Protein AF-A0AA88V5X0-F1 (afdb_monomer_lite)

Structure (mmCIF, N/CA/C/O backbone):
data_AF-A0AA88V5X0-F1
#
_entry.id   AF-A0AA88V5X0-F1
#
loop_
_atom_site.group_PDB
_atom_site.id
_atom_site.type_symbol
_atom_site.label_atom_id
_atom_site.label_alt_id
_atom_site.label_comp_id
_atom_site.label_asym_id
_atom_site.label_entity_id
_atom_site.label_seq_id
_atom_site.pdbx_PDB_ins_code
_atom_site.Cartn_x
_atom_site.Cartn_y
_atom_site.Cartn_z
_atom_site.occupancy
_atom_site.B_iso_or_equiv
_atom_site.auth_seq_id
_atom_site.auth_comp_id
_atom_site.auth_asym_id
_atom_site.auth_atom_id
_atom_site.pdbx_PDB_model_num
ATOM 1 N N . MET A 1 1 ? 22.175 -6.153 -38.525 1.00 68.94 1 MET A N 1
ATOM 2 C CA . MET A 1 1 ? 21.481 -7.075 -37.593 1.00 68.94 1 MET A CA 1
ATOM 3 C C . MET A 1 1 ? 21.915 -6.925 -36.128 1.00 68.94 1 MET A C 1
ATOM 5 O O . MET A 1 1 ? 21.047 -6.807 -35.277 1.00 68.94 1 MET A O 1
ATOM 9 N N . LYS A 1 2 ? 23.217 -6.830 -35.802 1.00 81.25 2 LYS A N 1
ATOM 10 C CA . LYS A 1 2 ? 23.713 -6.759 -34.402 1.00 81.25 2 LYS A CA 1
ATOM 11 C C . LYS A 1 2 ? 23.177 -5.567 -33.572 1.00 81.25 2 LYS A C 1
ATOM 13 O O . LYS A 1 2 ? 22.877 -5.705 -32.387 1.00 81.25 2 LYS A O 1
ATOM 18 N N . GLN A 1 3 ? 23.011 -4.400 -34.202 1.00 79.94 3 GLN A N 1
ATOM 19 C CA . GLN A 1 3 ? 22.424 -3.200 -33.574 1.00 79.94 3 GLN A CA 1
ATOM 20 C C . GLN A 1 3 ? 20.949 -3.402 -33.186 1.00 79.94 3 GLN A C 1
ATOM 22 O O . GLN A 1 3 ? 20.524 -3.073 -32.082 1.00 79.94 3 GLN A O 1
ATOM 27 N N . GLU A 1 4 ? 20.174 -4.027 -34.067 1.00 88.94 4 GLU A N 1
ATOM 28 C CA . GLU A 1 4 ? 18.750 -4.293 -33.852 1.00 88.94 4 GLU A CA 1
ATOM 29 C C . GLU A 1 4 ? 18.522 -5.300 -32.714 1.00 88.94 4 GLU A C 1
ATOM 31 O O . GLU A 1 4 ? 17.630 -5.138 -31.882 1.00 88.94 4 GLU A O 1
ATOM 36 N N . GLU A 1 5 ? 19.382 -6.313 -32.608 1.00 92.25 5 GLU A N 1
ATOM 37 C CA . GLU A 1 5 ? 19.383 -7.250 -31.481 1.00 92.25 5 GLU A CA 1
ATOM 38 C C . GLU A 1 5 ? 19.707 -6.565 -30.155 1.00 92.25 5 GLU A C 1
ATOM 40 O O . GLU A 1 5 ? 19.105 -6.882 -29.125 1.00 92.25 5 GLU A O 1
ATOM 45 N N . THR A 1 6 ? 20.618 -5.594 -30.189 1.00 95.19 6 THR A N 1
ATOM 46 C CA . THR A 1 6 ? 21.013 -4.812 -29.017 1.00 95.19 6 THR A CA 1
ATOM 47 C C . THR A 1 6 ? 19.862 -3.914 -28.565 1.00 95.19 6 THR A C 1
ATOM 49 O O . THR A 1 6 ? 19.510 -3.924 -27.386 1.00 95.19 6 THR A O 1
ATOM 52 N N . CYS A 1 7 ? 19.187 -3.243 -29.501 1.00 93.94 7 CYS A N 1
ATOM 53 C CA . CYS A 1 7 ? 17.977 -2.463 -29.239 1.00 93.94 7 CYS A CA 1
ATOM 54 C C . CYS A 1 7 ? 16.849 -3.333 -28.648 1.00 93.94 7 CYS A C 1
ATOM 56 O O . CYS A 1 7 ? 16.289 -3.014 -27.595 1.00 93.94 7 CYS A O 1
ATOM 58 N N . ARG A 1 8 ? 16.582 -4.508 -29.239 1.00 95.44 8 ARG A N 1
ATOM 59 C CA . ARG A 1 8 ? 15.603 -5.475 -28.707 1.00 95.44 8 ARG A CA 1
ATOM 60 C C . ARG A 1 8 ? 15.973 -5.973 -27.311 1.00 95.44 8 ARG A C 1
ATOM 62 O O . ARG A 1 8 ? 15.100 -6.195 -26.469 1.00 95.44 8 ARG A O 1
ATOM 69 N N . ARG A 1 9 ? 17.262 -6.189 -27.041 1.00 96.31 9 ARG A N 1
ATOM 70 C CA . ARG A 1 9 ? 17.751 -6.584 -25.714 1.00 96.31 9 ARG A CA 1
ATOM 71 C C . ARG A 1 9 ? 17.533 -5.471 -24.690 1.00 96.31 9 ARG A C 1
ATOM 73 O O . ARG A 1 9 ? 17.031 -5.774 -23.610 1.00 96.31 9 ARG A O 1
ATOM 80 N N . TRP A 1 10 ? 17.821 -4.222 -25.048 1.00 96.56 10 TRP A N 1
ATOM 81 C CA . TRP A 1 10 ? 17.564 -3.051 -24.209 1.00 96.56 10 TRP A CA 1
ATOM 82 C C . TRP A 1 10 ? 16.082 -2.884 -23.882 1.00 96.56 10 TRP A C 1
ATOM 84 O O . TRP A 1 10 ? 15.733 -2.804 -22.708 1.00 96.56 10 TRP A O 1
ATOM 94 N N . HIS A 1 11 ? 15.192 -2.959 -24.874 1.00 97.12 11 HIS A N 1
ATOM 95 C CA . HIS A 1 11 ? 13.744 -2.888 -24.636 1.00 97.12 11 HIS A CA 1
ATOM 96 C C . HIS A 1 11 ? 13.253 -3.973 -23.668 1.00 97.12 11 HIS A C 1
ATOM 98 O O . HIS A 1 11 ? 12.446 -3.705 -22.779 1.00 97.12 11 HIS A O 1
ATOM 104 N N . ARG A 1 12 ? 13.763 -5.204 -23.797 1.00 96.75 12 ARG A N 1
ATOM 105 C CA . ARG A 1 12 ? 13.430 -6.297 -22.869 1.00 96.75 12 ARG A CA 1
ATOM 106 C C . ARG A 1 12 ? 13.977 -6.067 -21.464 1.00 96.75 12 ARG A C 1
ATOM 108 O O . ARG A 1 12 ? 13.344 -6.495 -20.503 1.00 96.75 12 ARG A O 1
ATOM 115 N N . LEU A 1 13 ? 15.148 -5.449 -21.331 1.00 97.44 13 LEU A N 1
ATOM 116 C CA . LEU A 1 13 ? 15.724 -5.122 -20.028 1.00 97.44 13 LEU A CA 1
ATOM 117 C C . LEU A 1 13 ? 14.903 -4.032 -19.333 1.00 97.44 13 LEU A C 1
ATOM 119 O O . LEU A 1 13 ? 14.450 -4.251 -18.217 1.00 97.44 13 LEU A O 1
ATOM 123 N N . VAL A 1 14 ? 14.622 -2.930 -20.031 1.00 97.00 14 VAL A N 1
ATOM 124 C CA . VAL A 1 14 ? 13.800 -1.824 -19.515 1.00 97.00 14 VAL A CA 1
ATOM 125 C C . VAL A 1 14 ? 12.412 -2.321 -19.111 1.00 97.00 14 VAL A C 1
ATOM 127 O O . VAL A 1 14 ? 11.952 -2.039 -18.009 1.00 97.00 14 VAL A O 1
ATOM 130 N N . ARG A 1 15 ? 11.770 -3.144 -19.951 1.00 97.19 15 ARG A N 1
ATOM 131 C CA . ARG A 1 15 ? 10.474 -3.752 -19.618 1.00 97.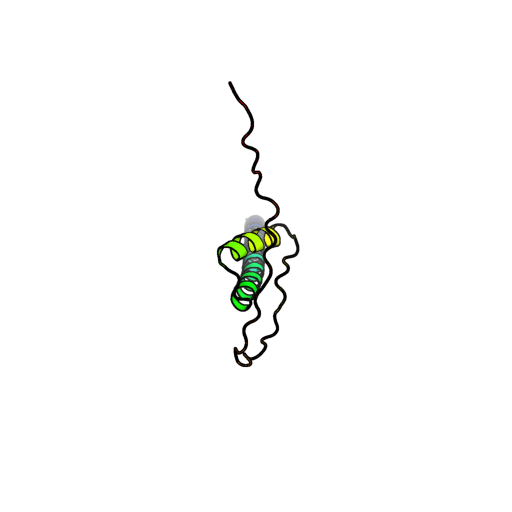19 15 ARG A CA 1
ATOM 132 C C . ARG A 1 15 ? 10.549 -4.615 -18.355 1.00 97.19 15 ARG A C 1
ATOM 134 O O . ARG A 1 15 ? 9.629 -4.572 -17.548 1.00 97.19 15 ARG A O 1
ATOM 141 N N . ARG A 1 16 ? 11.619 -5.397 -18.176 1.00 96.88 16 ARG A N 1
ATOM 142 C CA . ARG A 1 16 ? 11.808 -6.204 -16.961 1.00 96.88 16 ARG A CA 1
ATOM 143 C C . ARG A 1 16 ? 11.973 -5.334 -15.722 1.00 96.88 16 ARG A C 1
ATOM 145 O O . ARG A 1 16 ? 11.309 -5.608 -14.733 1.00 96.88 16 ARG A O 1
ATOM 152 N N . MET A 1 17 ? 12.774 -4.273 -15.792 1.00 95.88 17 MET A N 1
ATOM 153 C CA . MET A 1 17 ? 12.943 -3.358 -14.658 1.00 95.88 17 MET A CA 1
ATOM 154 C C . MET A 1 17 ? 11.621 -2.696 -14.254 1.00 95.88 17 MET A C 1
ATOM 156 O O . MET A 1 17 ? 11.286 -2.703 -13.078 1.00 95.88 17 MET A O 1
ATOM 160 N N . GLN A 1 18 ? 10.815 -2.237 -15.218 1.00 97.31 18 GLN A N 1
ATOM 161 C CA . GLN A 1 18 ? 9.488 -1.671 -14.930 1.00 97.31 18 GLN A CA 1
ATOM 162 C C . GLN A 1 18 ? 8.526 -2.678 -14.279 1.00 97.31 18 GLN A C 1
ATOM 164 O O . GLN A 1 18 ? 7.670 -2.299 -13.482 1.00 97.31 18 GLN A O 1
ATOM 169 N N . ILE A 1 19 ? 8.621 -3.963 -14.636 1.00 97.44 19 ILE A N 1
ATOM 170 C CA . ILE A 1 19 ? 7.809 -5.014 -14.010 1.00 97.44 19 ILE A CA 1
ATOM 171 C C . ILE A 1 19 ? 8.247 -5.225 -12.560 1.00 97.44 19 ILE A C 1
ATOM 173 O O . ILE A 1 19 ? 7.389 -5.293 -11.684 1.00 97.44 19 ILE A O 1
ATOM 177 N N . GLU A 1 20 ? 9.553 -5.308 -12.299 1.00 97.75 20 GLU A N 1
ATOM 178 C CA . GLU A 1 20 ? 10.066 -5.481 -10.935 1.00 97.75 20 GLU A CA 1
ATOM 179 C C . GLU A 1 20 ? 9.752 -4.278 -10.044 1.00 97.75 20 GLU A C 1
ATOM 181 O O . GLU A 1 20 ? 9.337 -4.462 -8.906 1.00 97.75 20 GLU A O 1
ATOM 186 N N . GLU A 1 21 ? 9.827 -3.057 -10.571 1.00 97.19 21 GLU A N 1
ATOM 187 C CA . GLU A 1 21 ? 9.430 -1.851 -9.839 1.00 97.19 21 GLU A CA 1
ATOM 188 C C . GLU A 1 21 ? 7.947 -1.887 -9.438 1.00 97.19 21 GLU A C 1
ATOM 190 O O . GLU A 1 21 ? 7.597 -1.650 -8.283 1.00 97.19 21 GLU A O 1
ATOM 195 N N . LYS A 1 22 ? 7.056 -2.268 -10.362 1.00 97.25 22 LYS A N 1
ATOM 196 C CA . LYS A 1 22 ? 5.621 -2.417 -10.066 1.00 97.25 22 LYS A CA 1
ATOM 197 C C . LYS A 1 22 ? 5.343 -3.527 -9.053 1.00 97.25 22 LYS A C 1
ATOM 199 O O . LYS A 1 22 ? 4.445 -3.380 -8.219 1.00 97.25 22 LYS A O 1
ATOM 204 N N . LYS A 1 23 ? 6.092 -4.633 -9.115 1.00 97.38 23 LYS A N 1
ATOM 205 C CA . LYS A 1 23 ? 6.014 -5.704 -8.112 1.00 97.38 23 LYS A CA 1
ATOM 206 C C . LYS A 1 23 ? 6.437 -5.194 -6.741 1.00 97.38 23 LYS A C 1
ATOM 208 O O . LYS A 1 23 ? 5.718 -5.446 -5.780 1.00 97.38 23 LYS A O 1
ATOM 213 N N . GLN A 1 24 ? 7.541 -4.452 -6.668 1.00 97.25 24 GLN A N 1
ATOM 214 C CA . GLN A 1 24 ? 8.031 -3.881 -5.418 1.00 97.25 24 GLN A CA 1
ATOM 215 C C . GLN A 1 24 ? 7.007 -2.915 -4.819 1.00 97.25 24 GLN A C 1
ATOM 217 O O . GLN A 1 24 ? 6.596 -3.108 -3.681 1.00 97.25 24 GLN A O 1
ATOM 222 N N . ALA A 1 25 ? 6.486 -1.973 -5.610 1.00 96.25 25 ALA A N 1
ATOM 223 C CA . ALA A 1 25 ? 5.457 -1.041 -5.149 1.00 96.25 25 ALA A CA 1
ATOM 224 C C . ALA A 1 25 ? 4.204 -1.764 -4.618 1.00 96.25 25 ALA A C 1
ATOM 226 O O . ALA A 1 25 ? 3.638 -1.382 -3.596 1.00 96.25 25 ALA A O 1
ATOM 227 N N . SER A 1 26 ? 3.783 -2.848 -5.279 1.00 95.00 26 SER A N 1
ATOM 228 C CA . SER A 1 26 ? 2.650 -3.662 -4.817 1.00 95.00 26 SER A CA 1
ATOM 229 C C . SER A 1 26 ? 2.961 -4.395 -3.505 1.00 95.00 26 SER A C 1
ATOM 231 O O . SER A 1 26 ? 2.109 -4.462 -2.619 1.00 95.00 26 SER A O 1
ATOM 233 N N . ALA A 1 27 ? 4.177 -4.930 -3.366 1.00 96.81 27 ALA A N 1
ATOM 234 C CA . ALA A 1 27 ? 4.633 -5.587 -2.145 1.00 96.81 27 ALA A CA 1
ATOM 235 C C . ALA A 1 27 ? 4.708 -4.604 -0.969 1.00 96.81 27 ALA A C 1
ATOM 237 O O . ALA A 1 27 ? 4.244 -4.931 0.121 1.00 96.81 27 ALA A O 1
ATOM 238 N N . ASP A 1 28 ? 5.210 -3.390 -1.199 1.00 95.56 28 ASP A N 1
ATOM 239 C CA . ASP A 1 28 ? 5.321 -2.345 -0.179 1.00 95.56 28 ASP A CA 1
ATOM 240 C C . ASP A 1 28 ? 3.942 -1.925 0.343 1.00 95.56 28 ASP A C 1
ATOM 242 O O . ASP A 1 28 ? 3.731 -1.812 1.552 1.00 95.56 28 ASP A O 1
ATOM 246 N N . VAL A 1 29 ? 2.971 -1.770 -0.561 1.00 91.44 29 VAL A N 1
ATOM 247 C CA . VAL A 1 29 ? 1.580 -1.458 -0.211 1.00 91.44 29 VAL A CA 1
ATOM 248 C C . VAL A 1 29 ? 0.964 -2.573 0.643 1.00 91.44 29 VAL A C 1
ATOM 250 O O . VAL A 1 29 ? 0.386 -2.301 1.696 1.00 91.44 29 VAL A O 1
ATOM 253 N N . LEU A 1 30 ? 1.119 -3.839 0.241 1.00 91.81 30 LEU A N 1
ATOM 254 C CA . LEU A 1 30 ? 0.624 -4.978 1.024 1.00 91.81 30 LEU A CA 1
ATOM 255 C C . LEU A 1 30 ? 1.318 -5.086 2.385 1.00 91.81 30 LEU A C 1
ATOM 257 O O . LEU A 1 30 ? 0.667 -5.381 3.388 1.00 91.81 30 LEU A O 1
ATOM 261 N N . PHE A 1 31 ? 2.620 -4.814 2.440 1.00 92.50 31 PHE A N 1
ATOM 262 C CA . PHE A 1 31 ? 3.377 -4.809 3.683 1.00 92.50 31 PHE A CA 1
ATOM 263 C C . PHE A 1 31 ? 2.879 -3.716 4.634 1.00 92.50 31 PHE A C 1
ATOM 265 O O . PHE A 1 31 ? 2.648 -3.998 5.813 1.00 92.50 31 PHE A O 1
ATOM 272 N N . HIS A 1 32 ? 2.624 -2.504 4.133 1.00 89.25 32 HIS A N 1
ATOM 273 C CA . HIS A 1 32 ? 2.025 -1.423 4.921 1.00 89.25 32 HIS A CA 1
ATOM 274 C C . HIS A 1 32 ? 0.674 -1.842 5.512 1.00 89.25 32 HIS A C 1
ATOM 276 O O . HIS A 1 32 ? 0.477 -1.752 6.726 1.00 89.25 32 HIS A O 1
ATOM 282 N N . TYR A 1 33 ? -0.215 -2.414 4.692 1.00 88.69 33 TYR A N 1
ATOM 283 C CA . TYR A 1 33 ? -1.503 -2.923 5.173 1.00 88.69 33 TYR A CA 1
ATOM 284 C C . TYR A 1 33 ? -1.353 -4.046 6.199 1.00 88.69 33 TYR A C 1
ATOM 286 O O . TYR A 1 33 ? -2.071 -4.063 7.198 1.00 88.69 33 TYR A O 1
ATOM 294 N N . SER A 1 34 ? -0.404 -4.963 6.003 1.00 88.62 34 SER A N 1
ATOM 295 C CA . SER A 1 34 ? -0.167 -6.051 6.955 1.00 88.62 34 SER A CA 1
ATOM 296 C C . SER A 1 34 ? 0.211 -5.517 8.342 1.00 88.62 34 SER A C 1
ATOM 298 O O . SER A 1 34 ? -0.326 -5.979 9.348 1.00 88.62 34 SER A O 1
ATOM 300 N N . LYS A 1 35 ? 1.059 -4.480 8.411 1.00 89.12 35 LYS A N 1
ATOM 301 C CA . LYS A 1 35 ? 1.454 -3.832 9.672 1.00 89.12 35 LYS A CA 1
ATOM 302 C C . LYS A 1 35 ? 0.265 -3.199 10.376 1.00 89.12 35 LYS A C 1
ATOM 304 O O . LYS A 1 35 ? 0.126 -3.331 11.591 1.00 89.12 35 LYS A O 1
ATOM 309 N N . PHE A 1 36 ? -0.586 -2.533 9.609 1.00 87.25 36 PHE A N 1
ATOM 310 C CA . PHE A 1 36 ? -1.799 -1.920 10.119 1.00 87.25 36 PHE A CA 1
ATOM 311 C C . PHE A 1 36 ? -2.769 -2.961 10.703 1.00 87.25 36 PHE A C 1
ATOM 313 O O . PHE A 1 36 ? -3.236 -2.816 11.834 1.00 87.25 36 PHE A O 1
ATOM 320 N N . VAL A 1 37 ? -3.025 -4.054 9.978 1.00 87.38 37 VAL A N 1
ATOM 321 C CA . VAL A 1 37 ? -3.910 -5.135 10.443 1.00 87.38 37 VAL A CA 1
ATOM 322 C C . VAL A 1 37 ? -3.341 -5.820 11.685 1.00 87.38 37 VAL A C 1
ATOM 324 O O . VAL A 1 37 ? -4.079 -6.040 12.643 1.00 87.38 37 VAL A O 1
ATOM 327 N N . MET A 1 38 ? -2.032 -6.093 11.721 1.00 89.25 38 MET A N 1
ATOM 328 C CA . MET A 1 38 ? -1.377 -6.640 12.915 1.00 89.25 38 MET A CA 1
ATOM 329 C C . MET A 1 38 ? -1.556 -5.726 14.133 1.00 89.25 38 MET A C 1
ATOM 331 O O . MET A 1 38 ? -1.850 -6.215 15.223 1.00 89.25 38 MET A O 1
ATOM 335 N N . ALA A 1 39 ? -1.454 -4.405 13.956 1.00 87.19 39 ALA A N 1
ATOM 336 C CA . ALA A 1 39 ? -1.731 -3.454 15.030 1.00 87.19 39 ALA A CA 1
ATOM 337 C C . ALA A 1 39 ? -3.201 -3.507 15.483 1.00 87.19 39 ALA A C 1
ATOM 339 O O . ALA A 1 39 ? -3.465 -3.479 16.681 1.00 87.19 39 ALA A O 1
ATOM 340 N N . CYS A 1 40 ? -4.163 -3.638 14.566 1.00 84.94 40 CYS A N 1
ATOM 341 C CA . CYS A 1 40 ? -5.579 -3.779 14.923 1.00 84.94 40 CYS A CA 1
ATOM 342 C C . CYS A 1 40 ? -5.854 -5.053 15.733 1.00 84.94 40 CYS A C 1
ATOM 344 O O . CYS A 1 40 ? -6.575 -5.006 16.729 1.00 84.94 40 CYS A O 1
ATOM 346 N N . ILE A 1 41 ? -5.272 -6.181 15.315 1.00 87.06 41 ILE A N 1
ATOM 347 C CA . ILE A 1 41 ? -5.413 -7.468 16.009 1.00 87.06 41 ILE A CA 1
ATOM 348 C C . ILE A 1 41 ? -4.814 -7.370 17.417 1.00 87.06 41 ILE A C 1
ATOM 350 O O . ILE A 1 41 ? -5.462 -7.764 18.382 1.00 87.06 41 ILE A O 1
ATOM 354 N N . GLY A 1 42 ? -3.621 -6.778 17.549 1.00 85.94 42 GLY A N 1
ATOM 355 C CA . GLY A 1 42 ? -2.968 -6.571 18.846 1.00 85.94 42 GLY A CA 1
ATOM 356 C C . GLY A 1 42 ? -3.765 -5.692 19.817 1.00 85.94 42 GLY A C 1
ATOM 357 O O . GLY A 1 42 ? -3.644 -5.867 21.022 1.00 85.94 42 GLY A O 1
ATOM 358 N N . ASN A 1 43 ? -4.620 -4.799 19.308 1.00 85.12 43 ASN A N 1
ATOM 359 C CA . ASN A 1 43 ? -5.505 -3.951 20.115 1.00 85.12 43 ASN A CA 1
ATOM 360 C C . ASN A 1 43 ? -6.939 -4.508 20.236 1.00 85.12 43 ASN A C 1
ATOM 362 O O . ASN A 1 43 ? -7.852 -3.766 20.586 1.00 85.12 43 ASN A O 1
ATOM 366 N N . GLN A 1 44 ? -7.159 -5.792 19.915 1.00 86.50 44 GLN A N 1
ATOM 367 C CA . GLN A 1 44 ? -8.464 -6.470 19.996 1.00 86.50 44 GLN A CA 1
ATOM 368 C C . GLN A 1 44 ? -9.616 -5.702 19.314 1.00 86.50 44 GLN A C 1
ATOM 370 O O . GLN A 1 44 ? -10.761 -5.714 19.769 1.00 86.50 44 GLN A O 1
ATOM 375 N N . VAL A 1 45 ? -9.322 -5.025 18.198 1.00 86.44 45 VAL A N 1
ATOM 376 C CA . VAL A 1 45 ? -10.316 -4.248 17.448 1.00 86.44 45 VAL A CA 1
ATOM 377 C C . VAL A 1 45 ? -11.400 -5.187 16.915 1.00 86.44 45 VAL A C 1
ATOM 379 O O . VAL A 1 45 ? -11.106 -6.181 16.246 1.00 86.44 45 VAL A O 1
ATOM 382 N N . ARG A 1 46 ? -12.673 -4.861 17.169 1.00 87.12 46 ARG A N 1
ATOM 383 C CA . ARG A 1 46 ? -13.798 -5.652 16.651 1.00 87.12 46 ARG A CA 1
ATOM 384 C C . ARG A 1 46 ? -13.762 -5.683 15.117 1.00 87.12 46 ARG A C 1
ATOM 386 O O . ARG A 1 46 ? -13.451 -4.663 14.504 1.00 87.12 46 ARG A O 1
ATOM 393 N N . PRO A 1 47 ? -14.177 -6.778 14.458 1.00 84.50 47 PRO A N 1
ATOM 394 C CA . PRO A 1 47 ? -14.151 -6.877 12.993 1.00 84.50 47 PRO A CA 1
ATOM 395 C C . PRO A 1 47 ? -14.885 -5.737 12.264 1.00 84.50 47 PRO A C 1
ATOM 397 O O . PRO A 1 47 ? -14.451 -5.290 11.201 1.00 84.50 47 PRO A O 1
ATOM 400 N N . CYS A 1 48 ? -15.975 -5.225 12.850 1.00 82.38 48 CYS A N 1
ATOM 401 C CA . CYS A 1 48 ? -16.719 -4.080 12.316 1.00 82.38 48 CYS A CA 1
ATOM 402 C C . CYS A 1 48 ? -15.880 -2.791 12.312 1.00 82.38 48 CYS A C 1
ATOM 404 O O . CYS A 1 48 ? -15.892 -2.049 11.329 1.00 82.38 48 CYS A O 1
ATOM 406 N N . ASP A 1 49 ? -15.120 -2.564 13.383 1.00 86.44 49 ASP A N 1
ATOM 407 C CA . ASP A 1 49 ? -14.277 -1.383 13.566 1.00 86.44 49 ASP A CA 1
ATOM 408 C C . ASP A 1 49 ? -12.966 -1.518 12.784 1.00 86.44 49 ASP A C 1
ATOM 410 O O . ASP A 1 49 ? -12.455 -0.532 12.264 1.00 86.44 49 ASP A O 1
ATOM 414 N N . LEU A 1 50 ? -12.464 -2.744 12.597 1.00 86.44 50 LEU A N 1
ATOM 415 C CA . LEU A 1 50 ? -11.339 -3.041 11.707 1.00 86.44 50 LEU A CA 1
ATOM 416 C C . LEU A 1 50 ? -11.651 -2.599 10.275 1.00 86.44 50 LEU A C 1
ATOM 418 O O . LEU A 1 50 ? -10.824 -1.943 9.646 1.00 86.44 50 LEU A O 1
ATOM 422 N N . ARG A 1 51 ? -12.853 -2.912 9.770 1.00 87.31 51 ARG A N 1
ATOM 423 C CA . ARG A 1 51 ? -13.283 -2.486 8.430 1.00 87.31 51 ARG A CA 1
ATOM 424 C C . ARG A 1 51 ? -13.303 -0.962 8.308 1.00 87.31 51 ARG A C 1
ATOM 426 O O . ARG A 1 51 ? -12.832 -0.428 7.308 1.00 87.31 51 ARG A O 1
ATOM 433 N N . LEU A 1 52 ? -13.824 -0.269 9.321 1.00 89.00 52 LEU A N 1
ATOM 434 C CA . LEU A 1 52 ? -13.851 1.194 9.361 1.00 89.00 52 LEU A CA 1
ATOM 435 C C . LEU A 1 52 ? -12.434 1.785 9.417 1.00 89.00 52 LEU A C 1
ATOM 437 O O . LEU A 1 52 ? -12.105 2.675 8.636 1.00 89.00 52 LEU A O 1
ATOM 441 N N . ASN A 1 53 ? -11.587 1.272 10.307 1.00 88.50 53 ASN A N 1
ATOM 442 C CA . ASN A 1 53 ? -10.215 1.737 10.473 1.00 88.50 53 ASN A CA 1
ATOM 443 C C . ASN A 1 53 ? -9.391 1.487 9.202 1.00 88.50 53 ASN A C 1
ATOM 445 O O . ASN A 1 53 ? -8.638 2.366 8.800 1.00 88.50 53 ASN A O 1
ATOM 449 N N . LEU A 1 54 ? -9.583 0.355 8.518 1.00 86.88 54 LEU A N 1
ATOM 450 C CA . LEU A 1 54 ? -8.933 0.078 7.236 1.00 86.88 54 LEU A CA 1
ATOM 451 C C . LEU A 1 54 ? -9.323 1.107 6.170 1.00 86.88 54 LEU A C 1
ATOM 453 O O . LEU A 1 54 ? -8.455 1.626 5.476 1.00 86.88 54 LEU A O 1
ATOM 457 N N . MET A 1 55 ? -10.610 1.446 6.060 1.00 89.50 55 MET A N 1
ATOM 458 C CA . MET A 1 55 ? -11.054 2.476 5.114 1.00 89.50 55 MET A CA 1
ATOM 459 C C . MET A 1 55 ? -10.442 3.848 5.426 1.00 89.50 55 MET A C 1
ATOM 461 O O . MET A 1 55 ? -10.089 4.585 4.505 1.00 89.50 55 MET A O 1
ATOM 465 N N . LYS A 1 56 ? -10.265 4.185 6.709 1.00 88.56 56 LYS A N 1
ATOM 466 C CA . LYS A 1 56 ? -9.588 5.421 7.128 1.00 88.56 56 LYS A CA 1
ATOM 467 C C . LYS A 1 56 ? -8.099 5.405 6.766 1.00 88.56 56 LYS A C 1
ATOM 469 O O . LYS A 1 56 ? -7.630 6.374 6.179 1.00 88.56 56 LYS A O 1
ATOM 474 N N . GLU A 1 57 ? -7.405 4.298 7.023 1.00 86.44 57 GLU A N 1
ATOM 475 C CA . GLU A 1 57 ? -5.981 4.121 6.707 1.00 86.44 57 GLU A CA 1
ATOM 476 C C . GLU A 1 57 ? -5.710 4.230 5.198 1.00 86.44 57 GLU A C 1
ATOM 478 O O . GLU A 1 57 ? -4.826 4.975 4.782 1.00 86.44 57 GLU A O 1
ATOM 483 N N . ILE A 1 58 ? -6.521 3.566 4.363 1.00 84.62 58 ILE A N 1
ATOM 484 C CA . ILE A 1 58 ? -6.422 3.650 2.892 1.00 84.62 58 ILE A CA 1
ATOM 485 C C . ILE A 1 58 ? -6.650 5.090 2.402 1.00 84.62 58 ILE A C 1
ATOM 487 O O . ILE A 1 58 ? -6.059 5.514 1.413 1.00 84.62 58 ILE A O 1
ATOM 491 N N . SER A 1 59 ?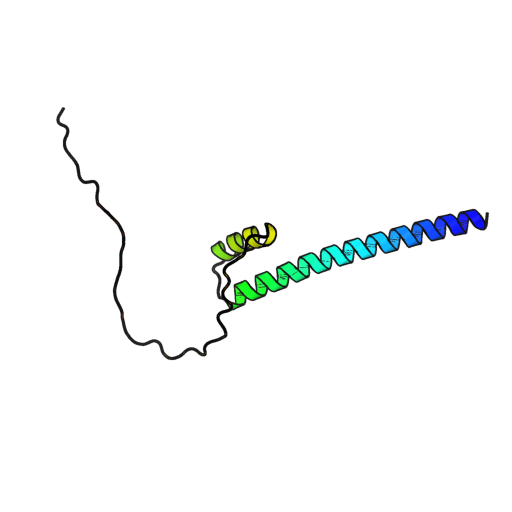 -7.491 5.853 3.105 1.00 88.12 59 SER A N 1
ATOM 492 C CA . SER A 1 59 ? -7.812 7.247 2.771 1.00 88.12 59 SER A CA 1
ATOM 493 C C . SER A 1 59 ? -6.812 8.263 3.344 1.00 88.12 59 SER A C 1
ATOM 495 O O . SER A 1 59 ? -7.008 9.464 3.172 1.00 88.12 59 SER A O 1
ATOM 497 N N . GLY A 1 60 ? -5.770 7.819 4.060 1.00 84.75 60 GLY A N 1
ATOM 498 C CA . GLY A 1 60 ? -4.804 8.696 4.733 1.00 84.75 60 GLY A CA 1
ATOM 499 C C . GLY A 1 60 ? -5.354 9.418 5.971 1.00 84.75 60 GLY A C 1
ATOM 500 O O . GLY A 1 60 ? -4.730 10.353 6.472 1.00 84.75 60 GLY A O 1
ATOM 501 N N . ILE A 1 61 ? -6.521 9.009 6.476 1.00 85.19 61 ILE A N 1
ATOM 502 C CA . ILE A 1 61 ? -7.135 9.576 7.677 1.00 85.19 61 ILE A CA 1
ATOM 503 C C . ILE A 1 61 ? -6.540 8.868 8.901 1.00 85.19 61 ILE A C 1
ATOM 505 O O . ILE A 1 61 ? -6.649 7.642 8.993 1.00 85.19 61 ILE A O 1
ATOM 509 N N . PRO A 1 62 ? -5.992 9.603 9.888 1.00 76.81 62 PRO A N 1
ATOM 510 C CA . PRO A 1 62 ? -5.426 9.001 11.087 1.00 76.81 62 PRO A CA 1
ATOM 511 C C . PRO A 1 62 ? -6.423 8.075 11.795 1.00 76.81 62 PRO A C 1
ATOM 513 O O . PRO A 1 62 ? -7.572 8.440 12.083 1.00 76.81 62 PRO A O 1
ATOM 516 N N . THR A 1 63 ? -5.972 6.864 12.102 1.00 77.31 63 THR A N 1
ATOM 517 C CA . THR A 1 63 ? -6.707 5.907 12.926 1.00 77.31 63 THR A CA 1
ATOM 518 C C . THR A 1 63 ? -6.201 6.014 14.362 1.00 77.31 63 THR A C 1
ATOM 520 O O . THR A 1 63 ? -5.002 5.963 14.620 1.00 77.31 63 THR A O 1
ATOM 523 N N . SER A 1 64 ? -7.098 6.187 15.338 1.00 64.75 64 SER A N 1
ATOM 524 C CA . SER A 1 64 ? -6.713 6.296 16.753 1.00 64.75 64 SER A CA 1
ATOM 525 C C . SER A 1 64 ? -6.450 4.925 17.380 1.00 64.75 64 SER A C 1
ATOM 527 O O . SER A 1 64 ? -6.847 4.687 18.522 1.00 64.75 64 SER A O 1
ATOM 529 N N . ILE A 1 65 ? -5.819 4.004 16.645 1.00 66.06 65 ILE A N 1
ATOM 530 C CA . ILE A 1 65 ? -5.333 2.743 17.210 1.00 66.06 65 ILE A CA 1
ATOM 531 C C . ILE A 1 65 ? -4.191 3.126 18.153 1.00 66.06 65 ILE A C 1
ATOM 533 O O . ILE A 1 65 ? -3.015 3.155 17.793 1.00 66.06 65 ILE A O 1
ATOM 537 N N . LYS A 1 66 ? -4.573 3.539 19.367 1.00 55.03 66 LYS A N 1
ATOM 538 C CA . LYS A 1 66 ? -3.695 3.713 20.515 1.00 55.03 66 LYS A CA 1
ATOM 539 C C . LYS A 1 66 ? -2.938 2.399 20.591 1.00 55.03 66 LYS A C 1
ATOM 541 O O . LYS A 1 66 ? -3.570 1.364 20.740 1.00 55.03 66 LYS A O 1
ATOM 546 N N . ARG A 1 67 ? -1.613 2.423 20.447 1.00 50.28 67 ARG A N 1
ATOM 547 C CA . ARG A 1 67 ? -0.789 1.300 20.891 1.00 50.28 67 ARG A CA 1
ATOM 548 C C . ARG A 1 67 ? -1.019 1.201 22.390 1.00 50.28 67 ARG A C 1
ATOM 550 O O . ARG A 1 67 ? -0.379 1.924 23.150 1.00 50.28 67 ARG A O 1
ATOM 557 N N . GLU A 1 68 ? -1.972 0.385 22.815 1.00 45.19 68 GLU A N 1
ATOM 558 C CA . GLU A 1 68 ? -2.054 0.005 24.210 1.00 45.19 68 GLU A CA 1
ATOM 559 C C . GLU A 1 68 ? -0.882 -0.951 24.414 1.00 45.19 68 GLU A C 1
ATOM 561 O O . GLU A 1 68 ? -0.926 -2.133 24.091 1.00 45.19 68 GLU A O 1
ATOM 566 N N . SER A 1 69 ? 0.253 -0.352 24.790 1.00 42.09 69 SER A N 1
ATOM 567 C CA . SER A 1 69 ? 1.379 -1.029 25.416 1.00 42.09 69 SER A CA 1
ATOM 568 C C . SER A 1 69 ? 0.809 -2.112 26.312 1.00 42.09 69 SER A C 1
ATOM 570 O O . SER A 1 69 ? 0.075 -1.769 27.234 1.00 42.09 69 SER A O 1
ATOM 572 N N . SER A 1 70 ? 1.134 -3.371 26.023 1.00 46.88 70 SER A N 1
ATOM 573 C CA . SER A 1 70 ? 0.782 -4.544 26.812 1.00 46.88 70 SER A CA 1
ATOM 574 C C . SER A 1 70 ? 0.878 -4.228 28.305 1.00 46.88 70 SER A C 1
ATOM 576 O O . SER A 1 70 ? 1.964 -4.254 28.881 1.00 46.88 70 SER A O 1
ATOM 578 N N . GLN A 1 71 ? -0.241 -3.880 28.937 1.00 39.44 71 GLN A N 1
ATOM 579 C CA . GLN A 1 71 ? -0.322 -3.889 30.384 1.00 39.44 71 GLN A CA 1
ATOM 580 C C . GLN A 1 71 ? -0.601 -5.343 30.757 1.00 39.44 71 GLN A C 1
ATOM 582 O O . GLN A 1 71 ? -1.554 -5.925 30.229 1.00 39.44 71 GLN A O 1
ATOM 587 N N . PRO A 1 72 ? 0.233 -5.977 31.597 1.00 39.50 72 PRO A N 1
ATOM 588 C CA . PRO A 1 72 ? -0.114 -7.281 32.126 1.00 39.50 72 PRO A CA 1
ATOM 589 C C . PRO A 1 72 ? -1.424 -7.129 32.900 1.00 39.50 72 PRO A C 1
ATOM 591 O O . PRO A 1 72 ? -1.580 -6.193 33.685 1.00 39.50 72 PRO A O 1
ATOM 594 N N . ALA A 1 73 ? -2.369 -8.025 32.622 1.00 43.59 73 ALA A N 1
ATOM 595 C CA . ALA A 1 73 ? -3.665 -8.084 33.274 1.00 43.59 73 ALA A CA 1
ATOM 596 C C . ALA A 1 73 ? -3.485 -8.128 34.800 1.00 43.59 73 ALA A C 1
ATOM 598 O O . ALA A 1 73 ? -3.102 -9.154 35.361 1.00 43.59 73 ALA A O 1
ATOM 599 N N . ALA A 1 74 ? -3.749 -7.005 35.464 1.00 43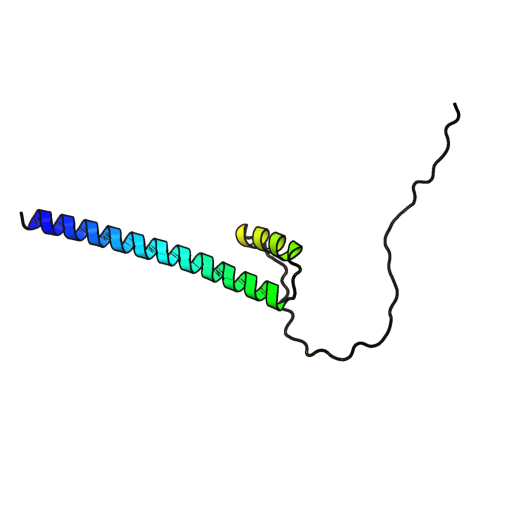.12 74 ALA A N 1
ATOM 600 C CA . ALA A 1 74 ? -3.953 -6.958 36.899 1.00 43.12 74 ALA A CA 1
ATOM 601 C C . ALA A 1 74 ? -5.451 -7.170 37.163 1.00 43.12 74 ALA A C 1
ATOM 603 O O . ALA A 1 74 ? -6.271 -6.399 36.677 1.00 43.12 74 ALA A O 1
ATOM 604 N N . SER A 1 75 ? -5.743 -8.274 37.860 1.00 45.59 75 SER A N 1
ATOM 605 C CA . SER A 1 75 ? -6.960 -8.675 38.591 1.00 45.59 75 SER A CA 1
ATOM 606 C C . SER A 1 75 ? -8.278 -7.931 38.293 1.00 45.59 75 SER A C 1
ATOM 608 O O . SER A 1 75 ? -8.364 -6.732 38.560 1.00 45.59 75 SER A O 1
ATOM 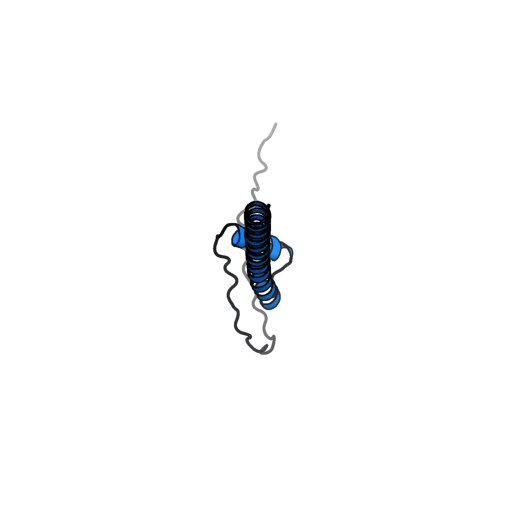610 N N . PRO A 1 76 ? -9.355 -8.618 37.857 1.00 54.66 76 PRO A N 1
ATOM 611 C CA . PRO A 1 76 ? -10.673 -8.010 37.794 1.00 54.66 76 PRO A CA 1
ATOM 612 C C . PRO A 1 76 ? -11.300 -8.065 39.186 1.00 54.66 76 PRO A C 1
ATOM 614 O O . PRO A 1 76 ? -11.693 -9.135 39.633 1.00 54.66 76 PRO A O 1
ATOM 617 N N . ASP A 1 77 ? -11.409 -6.927 39.863 1.00 44.97 77 ASP A N 1
ATOM 618 C CA . ASP A 1 77 ? -12.357 -6.798 40.963 1.00 44.97 77 ASP A CA 1
ATOM 619 C C . ASP A 1 77 ? -12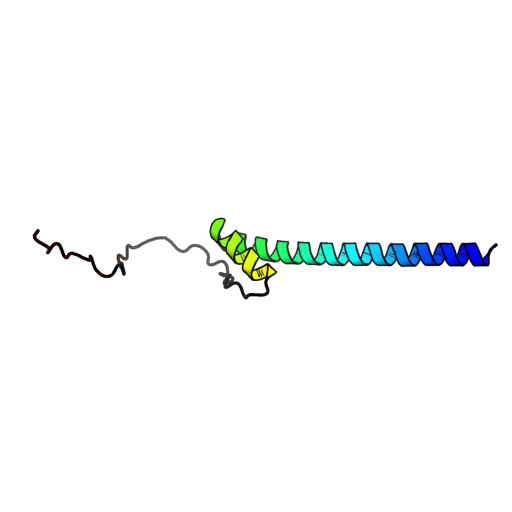.903 -5.375 41.080 1.00 44.97 77 ASP A C 1
ATOM 621 O O . ASP A 1 77 ? -12.186 -4.388 40.937 1.00 44.97 77 ASP A O 1
ATOM 625 N N . VAL A 1 78 ? -14.188 -5.351 41.430 1.00 43.91 78 VAL A N 1
ATOM 626 C CA . VAL A 1 78 ? -15.044 -4.238 41.851 1.00 43.91 78 VAL A CA 1
ATOM 627 C C . VAL A 1 78 ? -15.915 -3.559 40.780 1.00 43.91 78 VAL A C 1
ATOM 629 O O . VAL A 1 78 ? -15.478 -2.826 39.896 1.00 43.91 78 VAL A O 1
ATOM 632 N N . MET A 1 79 ? -17.217 -3.830 40.929 1.00 54.00 79 MET A N 1
ATOM 633 C CA . MET A 1 79 ? -18.355 -3.098 40.382 1.00 54.00 79 MET A CA 1
ATOM 634 C C . MET A 1 79 ? -18.176 -1.576 40.437 1.00 54.00 79 MET A C 1
ATOM 636 O O . MET A 1 79 ? -17.856 -1.017 41.484 1.00 54.00 79 MET A O 1
ATOM 640 N N . GLY A 1 80 ? -18.545 -0.916 39.342 1.00 50.09 80 GLY A N 1
ATOM 641 C CA . GLY A 1 80 ? -18.828 0.512 39.292 1.00 50.09 80 GLY A CA 1
ATOM 642 C C . GLY A 1 80 ? -19.942 0.753 38.284 1.00 50.09 80 GLY A C 1
ATOM 643 O O . GLY A 1 80 ? -19.715 0.745 37.078 1.00 50.09 80 GLY A O 1
ATOM 644 N N . GLU A 1 81 ? -21.163 0.885 38.786 1.00 41.03 81 GLU A N 1
ATOM 645 C CA . GLU A 1 81 ? -22.342 1.253 38.014 1.00 41.03 81 GLU A CA 1
ATOM 646 C C . GLU A 1 81 ? -22.236 2.696 37.476 1.00 41.03 81 GLU A C 1
ATOM 648 O O . GLU A 1 81 ? -21.687 3.576 38.137 1.00 41.03 81 GLU A O 1
ATOM 653 N N . SER A 1 82 ? -22.914 2.935 36.342 1.00 41.88 82 SER A N 1
ATOM 654 C CA . SER A 1 82 ? -23.318 4.234 35.748 1.00 41.88 82 SER A CA 1
ATOM 655 C C . SER A 1 82 ? -22.334 4.869 34.739 1.00 41.88 82 SER A C 1
ATOM 657 O O . SER A 1 82 ? -21.132 4.895 34.943 1.00 41.88 82 SER A O 1
ATOM 659 N N . SER A 1 83 ? -22.761 5.435 33.600 1.00 54.22 83 SER A N 1
ATOM 660 C CA . SER A 1 83 ? -23.985 6.219 33.390 1.00 54.22 83 SER A CA 1
ATOM 661 C C . SER A 1 83 ? -24.588 6.091 31.985 1.00 54.22 83 SER A C 1
ATOM 663 O O . SER A 1 83 ? -23.915 6.225 30.964 1.00 54.22 83 SER A O 1
ATOM 665 N N . THR A 1 84 ? -25.909 5.930 31.973 1.00 55.94 84 THR A N 1
ATOM 666 C CA . THR A 1 84 ? -26.822 6.139 30.848 1.00 55.94 84 THR A CA 1
ATOM 667 C C . THR A 1 84 ? -26.943 7.631 30.534 1.00 55.94 84 THR A C 1
ATOM 669 O O . THR A 1 84 ? -27.275 8.419 31.414 1.00 55.94 84 THR A O 1
ATOM 672 N N . SER A 1 85 ? -26.762 8.011 29.267 1.00 54.06 85 SER A N 1
ATOM 673 C CA . SER A 1 85 ? -27.206 9.301 28.724 1.00 54.06 85 SER A CA 1
ATOM 674 C C . SER A 1 85 ? -28.171 9.032 27.569 1.00 54.06 85 SER A C 1
ATOM 676 O O . SER A 1 85 ? -27.794 8.994 26.402 1.00 54.06 85 SER A O 1
ATOM 678 N N . GLY A 1 86 ? -29.419 8.730 27.925 1.00 43.09 86 GLY A N 1
ATOM 679 C CA . GLY A 1 86 ? -30.549 8.629 27.006 1.00 43.09 86 GLY A CA 1
ATOM 680 C C . GLY A 1 86 ? -31.550 9.704 27.391 1.00 43.09 86 GLY A C 1
ATOM 681 O O . GLY A 1 86 ? -32.335 9.526 28.321 1.00 43.09 86 GLY A O 1
ATOM 682 N N . THR A 1 87 ? -31.473 10.858 26.742 1.00 41.75 87 THR A N 1
ATOM 683 C CA . THR A 1 87 ? -32.376 11.971 27.002 1.00 41.75 87 THR A CA 1
ATOM 684 C C . THR A 1 87 ? -33.764 11.698 26.421 1.00 41.75 87 THR A C 1
ATOM 686 O O . THR A 1 87 ? -33.931 11.406 25.243 1.00 41.75 87 THR A O 1
ATOM 689 N N . ALA A 1 88 ? -34.743 11.849 27.314 1.00 45.59 88 ALA A N 1
ATOM 690 C CA . ALA A 1 88 ? -36.123 12.269 27.098 1.00 45.59 88 ALA A CA 1
ATOM 691 C C . ALA A 1 88 ? -37.026 11.404 26.199 1.00 45.59 88 ALA A C 1
ATOM 693 O O . ALA A 1 88 ? -37.134 11.569 24.986 1.00 45.59 88 ALA A O 1
ATOM 694 N N . ARG A 1 89 ? -37.822 10.578 26.888 1.00 45.84 89 ARG A N 1
ATOM 695 C CA . ARG A 1 89 ? -39.151 10.136 26.459 1.00 45.84 89 ARG A CA 1
ATOM 696 C C . ARG A 1 89 ? -39.970 11.334 25.953 1.00 45.84 89 ARG A C 1
ATOM 698 O O . ARG A 1 89 ? -40.316 12.216 26.733 1.00 45.84 89 ARG A O 1
ATOM 705 N N . LEU A 1 90 ? -40.308 11.335 24.667 1.00 42.88 90 LEU A N 1
ATOM 706 C CA . LEU A 1 90 ? -41.389 12.148 24.115 1.00 42.88 90 LEU A CA 1
ATOM 707 C C . LEU A 1 90 ? -42.714 11.460 24.471 1.00 42.88 90 LEU A C 1
ATOM 709 O O . LEU A 1 90 ? -43.218 10.632 23.719 1.00 42.88 90 LEU A O 1
ATOM 713 N N . ASP A 1 91 ? -43.248 11.774 25.651 1.00 39.81 91 ASP A N 1
ATOM 714 C CA . ASP A 1 91 ? -44.655 11.546 25.970 1.00 39.81 91 ASP A CA 1
ATOM 715 C C . ASP A 1 91 ? -45.412 12.846 25.683 1.00 39.81 91 ASP A C 1
ATOM 717 O O . ASP A 1 91 ? -45.219 13.863 26.352 1.00 39.81 91 ASP A O 1
ATOM 721 N N . LYS A 1 92 ? -46.221 12.844 24.623 1.00 43.16 92 LYS A N 1
ATOM 722 C CA . LYS A 1 92 ? -47.312 13.807 24.470 1.00 43.16 92 LYS A CA 1
ATOM 723 C C . LYS A 1 92 ? -48.445 13.175 23.672 1.00 43.16 92 LYS A C 1
ATOM 725 O O . LYS A 1 92 ? -48.654 13.477 22.499 1.00 43.16 92 LYS A O 1
ATOM 730 N N . ALA A 1 93 ? -49.202 12.309 24.335 1.00 46.75 93 ALA A N 1
ATOM 731 C CA . ALA A 1 93 ? -50.572 12.031 23.937 1.00 46.75 93 ALA A CA 1
ATOM 732 C C . ALA A 1 93 ? -51.444 13.239 24.312 1.00 46.75 93 ALA A C 1
ATOM 734 O O . ALA A 1 93 ? -51.868 13.355 25.451 1.00 46.75 93 ALA A O 1
ATOM 735 N N . TYR A 1 94 ? -51.689 14.148 23.364 1.00 39.19 94 TYR A N 1
ATOM 736 C CA . TYR A 1 94 ? -52.861 15.034 23.367 1.00 39.19 94 TYR A CA 1
ATOM 737 C C . TYR A 1 94 ? -53.177 15.477 21.933 1.00 39.19 94 TYR A C 1
ATOM 739 O O . TYR A 1 94 ? -52.641 16.470 21.438 1.00 39.19 94 TYR A O 1
ATOM 747 N N . ARG A 1 95 ? -54.098 14.757 21.286 1.00 38.69 95 ARG A N 1
ATOM 748 C CA . ARG A 1 95 ? -55.115 15.367 20.424 1.00 38.69 95 ARG A CA 1
ATOM 749 C C . ARG A 1 95 ? -56.350 14.474 20.364 1.00 38.69 95 ARG A C 1
ATOM 751 O O . ARG A 1 95 ? -56.313 13.383 19.809 1.00 38.69 95 ARG A O 1
ATOM 758 N N . GLN A 1 96 ? -57.417 14.989 20.965 1.00 37.94 96 GLN A N 1
ATOM 759 C CA . GLN A 1 96 ? -58.795 14.742 20.559 1.00 37.94 96 GLN A CA 1
ATOM 760 C C . GLN A 1 96 ? -58.958 15.081 19.076 1.00 37.94 96 GLN A C 1
ATOM 762 O O . GLN A 1 96 ? -58.552 16.172 18.670 1.00 37.94 96 GLN A O 1
ATOM 767 N N . THR A 1 97 ? -59.533 14.146 18.325 1.00 44.12 97 THR A N 1
ATOM 768 C CA . THR A 1 97 ? -60.731 14.279 17.470 1.00 44.12 97 THR A CA 1
ATOM 769 C C . THR A 1 97 ? -61.047 12.904 16.916 1.00 44.12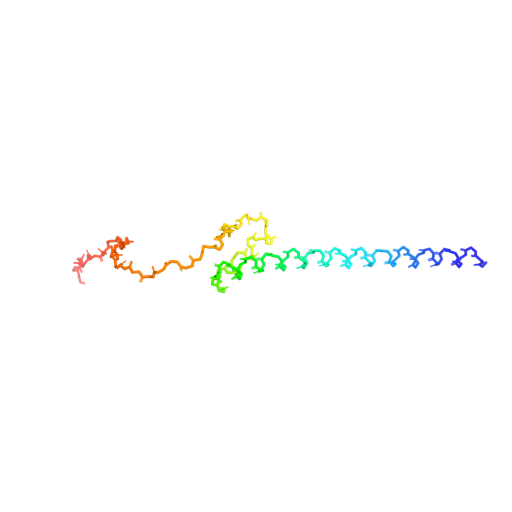 97 THR A C 1
ATOM 771 O O . THR A 1 97 ? -60.114 12.320 16.319 1.00 44.12 97 THR A O 1
#

Secondary structure (DSSP, 8-state):
-HHHHHHHHHHHHHHHHHHHHHHHHHHHHHHHHHHHHHHHHHTT--HHHHHHHHHHHHTTPPP----------------------------------

pLDDT: mean 74.8, std 21.67, range [37.94, 97.75]

Radius of gyration: 28.7 Å; chains: 1; bounding box: 84×24×79 Å

Foldseek 3Di:
DVVVVVVVVVVVVVVVVVVVVVVVVVVVVVVVVVVVVVLCVQLVPDPVVSVVQSVCVVVVHDDPSPSPDDDPDDDDDDDDDDDDDDDDDPDDPDDDD

Organism: NCBI:txid1293975

Sequence (97 aa):
MKQEETCRRWHRLVRRMQIEEKKQASADVLFHYSKFVMACIGNQVRPCDLRLNLMKEISGIPTSIKRESSQPAASPDVMGESSTSGTARLDKAYRQT